Protein AF-A0A0M3AA84-F1 (afdb_monomer_lite)

Foldseek 3Di:
DDDQDDLVLLQVLQVVVCVVVVHDGDDPVVSVVLVVCSVVVNDDPSVVVSVVVVVVVVVVVVVVVVVVVPPD

Secondary structure (DSSP, 8-state):
------HHHHHHHHHHHHHHTT-PPPPHHHHHHHHHHHHTT---HHHHHHHHHHHHHHHHHHHHHHHTTS--

Sequence (72 aa):
MNIVLTNSDIRFYLMWLANIKRRPHYEIIVVRQVIKAFRHNAEHQLKTEIMHLADMSRRACEKNLLSSVGEG

pLDDT: mean 87.31, std 14.45, range [42.53, 97.38]

Radius of gyration: 14.55 Å; chains: 1; bounding box: 35×29×39 Å

Structure (mmCIF, N/CA/C/O backbone):
data_AF-A0A0M3AA84-F1
#
_entry.id   AF-A0A0M3AA84-F1
#
loop_
_atom_site.group_PDB
_atom_site.id
_atom_site.type_symbol
_atom_site.label_atom_id
_atom_site.label_alt_id
_atom_site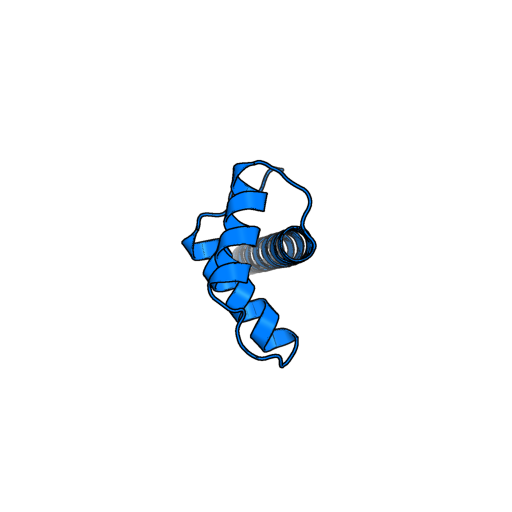.label_comp_id
_atom_site.la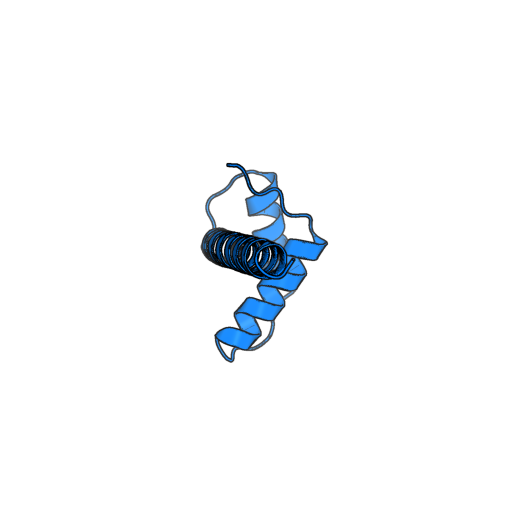bel_asym_id
_atom_site.label_entity_id
_atom_site.label_seq_id
_atom_site.pdbx_PDB_ins_code
_atom_site.Cartn_x
_atom_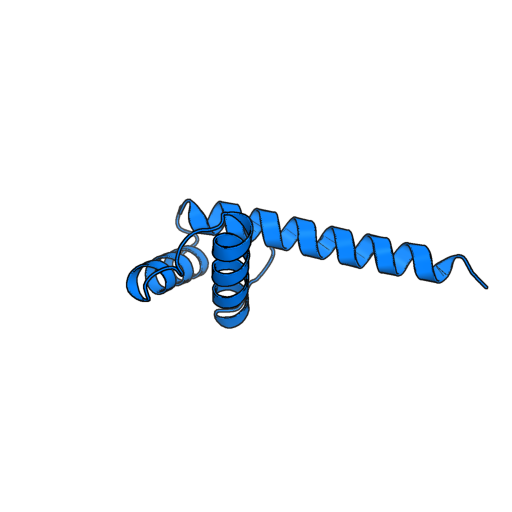site.Cartn_y
_atom_site.Cartn_z
_atom_site.occupancy
_atom_site.B_iso_or_equiv
_atom_site.auth_seq_id
_atom_site.auth_comp_id
_atom_site.auth_asym_id
_atom_site.auth_atom_id
_atom_site.pdbx_PDB_model_num
ATOM 1 N N . MET A 1 1 ? 11.648 10.101 -6.323 1.00 47.53 1 MET A N 1
ATOM 2 C CA . MET A 1 1 ? 10.671 9.997 -7.430 1.00 47.53 1 MET A CA 1
ATOM 3 C C . MET A 1 1 ? 9.331 9.611 -6.820 1.00 47.53 1 MET A C 1
ATOM 5 O O . MET A 1 1 ? 9.318 8.696 -6.008 1.00 47.53 1 MET A O 1
ATOM 9 N N . ASN A 1 2 ? 8.254 10.352 -7.093 1.00 63.28 2 ASN A N 1
ATOM 10 C CA . ASN A 1 2 ? 6.971 10.159 -6.408 1.00 63.28 2 ASN A CA 1
ATOM 11 C C . ASN A 1 2 ? 6.137 9.124 -7.182 1.00 63.28 2 ASN A C 1
ATOM 13 O O . ASN A 1 2 ? 5.673 9.420 -8.280 1.00 63.28 2 ASN A O 1
ATOM 17 N N . ILE A 1 3 ? 6.001 7.901 -6.658 1.00 74.31 3 ILE A N 1
ATOM 18 C CA . ILE A 1 3 ? 5.138 6.874 -7.261 1.00 74.31 3 ILE A CA 1
ATOM 19 C C . ILE A 1 3 ? 3.689 7.290 -7.000 1.00 74.31 3 ILE A C 1
ATOM 21 O O . ILE A 1 3 ? 3.262 7.368 -5.8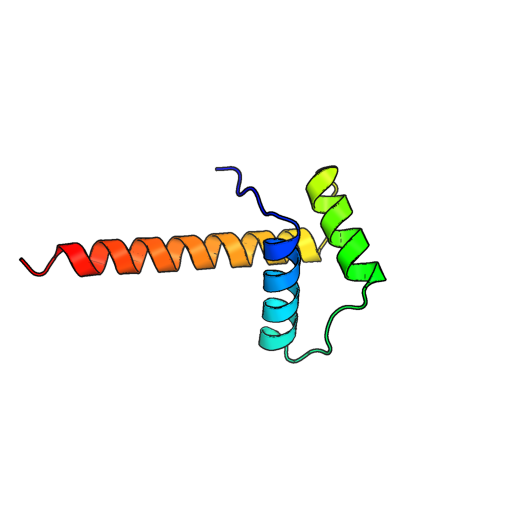49 1.00 74.31 3 ILE A O 1
ATOM 25 N N . VAL A 1 4 ? 2.940 7.576 -8.064 1.00 84.75 4 VAL A N 1
ATOM 26 C CA . VAL A 1 4 ? 1.515 7.907 -7.974 1.00 84.75 4 VAL A CA 1
ATOM 27 C C . VAL A 1 4 ? 0.717 6.639 -8.240 1.00 84.75 4 VAL A C 1
ATOM 29 O O . VAL A 1 4 ? 0.758 6.106 -9.343 1.00 84.75 4 VAL A O 1
ATOM 32 N N . LEU A 1 5 ? 0.009 6.153 -7.221 1.00 90.69 5 LEU A N 1
ATOM 33 C CA . LEU A 1 5 ? -0.826 4.956 -7.315 1.00 90.69 5 LEU A CA 1
ATOM 34 C C . LEU A 1 5 ? -2.302 5.338 -7.407 1.00 90.69 5 LEU A C 1
ATOM 36 O O . LEU A 1 5 ? -2.805 6.131 -6.607 1.00 90.69 5 LEU A O 1
ATOM 40 N N . THR A 1 6 ? -3.012 4.744 -8.362 1.00 95.25 6 THR A N 1
ATOM 41 C CA . THR A 1 6 ? -4.469 4.844 -8.447 1.00 95.25 6 THR A CA 1
ATOM 42 C C . THR A 1 6 ? -5.132 3.987 -7.366 1.00 95.25 6 THR A C 1
ATOM 44 O O . THR A 1 6 ? -4.528 3.094 -6.770 1.00 95.25 6 THR A O 1
ATOM 47 N N . ASN A 1 7 ? -6.429 4.202 -7.127 1.00 95.44 7 ASN A N 1
ATOM 48 C CA . ASN A 1 7 ? -7.201 3.348 -6.218 1.00 95.44 7 ASN A CA 1
ATOM 49 C C . ASN A 1 7 ? -7.161 1.863 -6.628 1.00 95.44 7 ASN A C 1
ATOM 51 O O . ASN A 1 7 ? -7.215 0.993 -5.757 1.00 95.44 7 ASN A O 1
ATOM 55 N N . SER A 1 8 ? -7.103 1.577 -7.931 1.00 95.88 8 SER A N 1
ATOM 56 C CA . SER A 1 8 ? -7.021 0.213 -8.456 1.00 95.88 8 SER A CA 1
ATOM 57 C C . SER A 1 8 ? -5.662 -0.410 -8.151 1.00 95.88 8 SER A C 1
ATOM 59 O O . SER A 1 8 ? -5.623 -1.534 -7.653 1.00 95.88 8 SER A O 1
ATOM 61 N N . ASP A 1 9 ? -4.575 0.345 -8.328 1.00 94.94 9 ASP A N 1
ATOM 62 C CA . ASP A 1 9 ? -3.222 -0.112 -7.990 1.00 94.94 9 ASP A CA 1
ATOM 63 C C . ASP A 1 9 ? -3.111 -0.422 -6.498 1.00 94.94 9 ASP A C 1
ATOM 65 O O . ASP A 1 9 ? -2.637 -1.484 -6.109 1.00 94.94 9 ASP A O 1
ATOM 69 N N . ILE A 1 10 ? -3.631 0.464 -5.642 1.00 95.88 10 ILE A N 1
ATOM 70 C CA . ILE A 1 10 ? -3.632 0.266 -4.186 1.00 95.88 10 ILE A CA 1
ATOM 71 C C . ILE A 1 10 ? -4.360 -1.036 -3.817 1.00 95.88 10 ILE A C 1
ATOM 73 O O . ILE A 1 10 ? -3.866 -1.807 -2.995 1.00 95.88 10 ILE A O 1
ATOM 77 N N . ARG A 1 11 ? -5.519 -1.316 -4.431 1.00 96.38 11 ARG A N 1
ATOM 78 C CA . ARG A 1 11 ? -6.258 -2.573 -4.208 1.00 96.38 11 ARG A CA 1
ATOM 79 C C . ARG A 1 11 ? -5.463 -3.785 -4.675 1.00 96.38 11 ARG A C 1
ATOM 81 O O . ARG A 1 11 ? -5.405 -4.778 -3.954 1.00 96.38 11 ARG A O 1
ATOM 88 N N . PHE A 1 12 ? -4.845 -3.696 -5.848 1.00 96.00 12 PHE A N 1
ATOM 89 C CA . PHE A 1 12 ? -4.002 -4.755 -6.385 1.00 96.00 12 PHE A CA 1
ATOM 90 C C . PHE A 1 12 ? -2.828 -5.065 -5.452 1.00 96.00 12 PHE A C 1
ATOM 92 O O . PHE A 1 12 ? -2.659 -6.214 -5.047 1.00 96.00 12 PHE A O 1
ATOM 99 N N . TYR A 1 13 ? -2.078 -4.048 -5.022 1.00 96.50 13 TYR A N 1
ATOM 100 C CA . TYR A 1 13 ? -0.958 -4.232 -4.102 1.00 96.50 13 TYR A CA 1
ATOM 101 C C . TYR A 1 13 ? -1.395 -4.753 -2.733 1.00 96.50 13 TYR A C 1
ATOM 103 O O . TYR A 1 13 ? -0.679 -5.557 -2.148 1.00 96.50 13 TYR A O 1
ATOM 111 N N . LEU A 1 14 ? -2.573 -4.372 -2.227 1.00 96.75 14 LEU A N 1
ATOM 112 C CA . LEU A 1 14 ? -3.120 -4.950 -0.994 1.00 96.75 14 LEU A CA 1
ATOM 113 C C . LEU A 1 14 ? -3.437 -6.442 -1.145 1.00 96.75 14 LEU A C 1
ATOM 115 O O . LEU A 1 14 ? -3.128 -7.223 -0.247 1.00 96.75 14 LEU A O 1
ATOM 119 N N . MET A 1 15 ? -4.017 -6.857 -2.274 1.00 96.06 15 MET A N 1
ATOM 120 C CA . MET A 1 15 ? -4.235 -8.280 -2.554 1.00 96.06 15 MET A CA 1
ATOM 121 C C . MET A 1 15 ? -2.907 -9.027 -2.682 1.00 96.06 15 MET A C 1
ATOM 123 O O . MET A 1 15 ? -2.738 -10.088 -2.083 1.00 96.06 15 MET A O 1
ATOM 127 N N . TRP A 1 16 ? -1.947 -8.456 -3.411 1.00 95.50 16 TRP A N 1
ATOM 128 C CA . TRP A 1 16 ? -0.625 -9.051 -3.574 1.00 95.50 16 TRP A CA 1
ATOM 129 C C . TRP A 1 16 ? 0.100 -9.192 -2.231 1.00 95.50 16 TRP A C 1
ATOM 131 O O . TRP A 1 16 ? 0.623 -10.260 -1.917 1.00 95.50 16 TRP A O 1
ATOM 141 N N . LEU A 1 17 ? 0.055 -8.160 -1.392 1.00 96.12 17 LEU A N 1
ATOM 142 C CA . LEU A 1 17 ? 0.644 -8.166 -0.060 1.00 96.12 17 LEU A CA 1
ATOM 143 C C . LEU A 1 17 ? 0.024 -9.240 0.846 1.00 96.12 17 LEU A C 1
ATOM 145 O O . LEU A 1 17 ? 0.758 -9.960 1.526 1.00 96.12 17 LEU A O 1
ATOM 149 N N . ALA A 1 18 ? -1.307 -9.379 0.833 1.00 96.00 18 ALA A N 1
ATOM 150 C CA . ALA A 1 18 ? -2.003 -10.431 1.575 1.00 96.00 18 ALA A CA 1
ATOM 151 C C . ALA A 1 18 ? -1.554 -11.828 1.116 1.00 96.00 18 ALA A C 1
ATOM 153 O O . ALA A 1 18 ? -1.243 -12.681 1.951 1.00 96.00 18 ALA A O 1
ATOM 154 N N . ASN A 1 19 ? -1.417 -12.024 -0.199 1.00 95.75 19 ASN A N 1
ATOM 155 C CA . ASN A 1 19 ? -0.950 -13.278 -0.787 1.00 95.75 19 ASN A CA 1
ATOM 156 C C . ASN A 1 19 ? 0.504 -13.599 -0.399 1.00 95.75 19 ASN A C 1
ATOM 158 O O . ASN A 1 19 ? 0.772 -14.710 0.057 1.00 95.75 19 ASN A O 1
ATOM 162 N N . ILE A 1 20 ? 1.435 -12.636 -0.505 1.00 94.88 20 ILE A N 1
ATOM 163 C CA . ILE A 1 20 ? 2.845 -12.815 -0.093 1.00 94.88 20 ILE A CA 1
ATOM 164 C C . ILE A 1 20 ? 2.920 -13.207 1.386 1.00 94.88 20 ILE A C 1
ATOM 166 O O . ILE A 1 20 ? 3.653 -14.122 1.760 1.00 94.88 20 ILE A O 1
ATOM 170 N N . LYS A 1 21 ? 2.141 -12.529 2.236 1.00 94.56 21 LYS A N 1
ATOM 171 C CA . LYS A 1 21 ? 2.134 -12.757 3.685 1.00 94.56 21 LYS A CA 1
ATOM 172 C C . LYS A 1 21 ? 1.300 -13.967 4.116 1.00 94.56 21 LYS A C 1
ATOM 174 O O . LYS A 1 21 ? 1.245 -14.237 5.314 1.00 94.56 21 LYS A O 1
ATOM 179 N N . ARG A 1 22 ? 0.657 -14.676 3.177 1.00 95.38 22 ARG A N 1
ATOM 180 C CA . ARG A 1 22 ? -0.281 -15.784 3.434 1.00 95.38 22 ARG A CA 1
ATOM 181 C C . ARG A 1 22 ? -1.346 -15.418 4.477 1.00 95.38 22 ARG A C 1
ATOM 183 O O . ARG A 1 22 ? -1.606 -16.175 5.409 1.00 95.38 22 ARG A O 1
ATOM 190 N N . ARG A 1 23 ? -1.932 -14.224 4.343 1.00 93.31 23 ARG A N 1
ATOM 191 C CA . ARG A 1 23 ? -2.994 -13.706 5.221 1.00 93.31 23 ARG A CA 1
ATOM 192 C C . ARG A 1 23 ? -4.322 -13.589 4.468 1.00 93.31 23 ARG A C 1
ATOM 194 O O . ARG A 1 23 ? -4.304 -13.460 3.245 1.00 93.31 23 ARG A O 1
ATOM 201 N N . PRO A 1 24 ? -5.464 -13.578 5.181 1.00 95.44 24 PRO A N 1
ATOM 202 C CA . PRO A 1 24 ? -6.747 -13.226 4.582 1.00 95.44 24 PRO A CA 1
ATOM 203 C C . PRO A 1 24 ? -6.710 -11.846 3.916 1.00 95.44 24 PRO A C 1
ATOM 205 O O . PRO A 1 24 ? -5.920 -10.976 4.297 1.00 95.44 24 PRO A O 1
ATOM 208 N N . HIS A 1 25 ? -7.593 -11.637 2.941 1.00 94.19 25 HIS A N 1
ATOM 209 C CA . HIS A 1 25 ? -7.743 -10.337 2.298 1.00 94.19 25 HIS A CA 1
ATOM 210 C C . HIS A 1 25 ? -8.141 -9.256 3.305 1.00 94.19 25 HIS A C 1
ATOM 212 O O . HIS A 1 25 ? -8.927 -9.489 4.223 1.00 94.19 25 HIS A O 1
ATOM 218 N N . TYR A 1 26 ? -7.608 -8.053 3.099 1.00 95.25 26 TYR A N 1
ATOM 219 C CA . TYR A 1 26 ? -7.944 -6.899 3.921 1.00 95.25 26 TYR A CA 1
ATOM 220 C C . TYR A 1 26 ? -9.418 -6.524 3.760 1.00 95.25 26 TYR A C 1
ATOM 222 O O . TYR A 1 26 ? -9.928 -6.413 2.644 1.00 95.25 26 TYR A O 1
ATOM 230 N N . GLU A 1 27 ? -10.084 -6.267 4.882 1.00 96.25 27 GLU A N 1
ATOM 231 C CA . GLU A 1 27 ? -11.460 -5.782 4.892 1.00 96.25 27 GLU A CA 1
ATOM 232 C C . GLU A 1 27 ? -11.601 -4.442 4.164 1.00 96.25 27 GLU A C 1
ATOM 234 O O . GLU A 1 27 ? -10.691 -3.607 4.142 1.00 96.25 27 GLU A O 1
ATOM 239 N N . ILE A 1 28 ? -12.797 -4.178 3.633 1.00 94.81 28 ILE A N 1
ATOM 240 C CA . ILE A 1 28 ? -13.074 -2.955 2.869 1.00 94.81 28 ILE A CA 1
ATOM 241 C C . ILE A 1 28 ? -12.808 -1.671 3.669 1.00 94.81 28 ILE A C 1
ATOM 243 O O . ILE A 1 28 ? -12.428 -0.650 3.091 1.00 94.81 28 ILE A O 1
ATOM 247 N N . ILE A 1 29 ? -12.974 -1.716 4.995 1.00 97.12 29 ILE A N 1
ATOM 248 C CA . ILE A 1 29 ? -12.686 -0.594 5.895 1.00 97.12 29 ILE A CA 1
ATOM 249 C C . ILE A 1 29 ? -11.186 -0.277 5.879 1.00 97.12 29 ILE A C 1
ATOM 251 O O . ILE A 1 29 ? -10.811 0.880 5.684 1.00 97.12 29 ILE A O 1
ATOM 255 N N . VAL A 1 30 ? -10.337 -1.302 5.982 1.00 96.31 30 VAL A N 1
ATOM 256 C CA . VAL A 1 30 ? -8.874 -1.167 5.924 1.00 96.31 30 VAL A CA 1
ATOM 257 C C . VAL A 1 30 ? -8.442 -0.645 4.554 1.00 96.31 30 VAL A C 1
ATOM 259 O O . VAL A 1 30 ? -7.684 0.318 4.471 1.00 96.31 30 VAL A O 1
ATOM 262 N N . VAL A 1 31 ? -8.994 -1.186 3.462 1.00 96.25 31 VAL A N 1
ATOM 263 C CA . VAL A 1 31 ? -8.702 -0.697 2.100 1.00 96.25 31 VAL A CA 1
ATOM 264 C C . VAL A 1 31 ? -9.017 0.801 1.968 1.00 96.25 31 VAL A C 1
ATOM 266 O O . VAL A 1 31 ? -8.230 1.563 1.403 1.00 96.25 31 VAL A O 1
ATOM 269 N N . ARG A 1 32 ? -10.149 1.258 2.519 1.00 96.88 32 ARG A N 1
ATOM 270 C CA . ARG A 1 32 ? -10.533 2.680 2.514 1.00 96.88 32 ARG A CA 1
ATOM 271 C C . ARG A 1 32 ? -9.580 3.549 3.338 1.00 96.88 32 ARG A C 1
ATOM 273 O O . ARG A 1 32 ? -9.289 4.665 2.907 1.00 96.88 32 ARG A O 1
ATOM 280 N N . GLN A 1 33 ? -9.097 3.070 4.486 1.00 97.38 33 GLN A N 1
ATOM 281 C CA . GLN A 1 33 ? -8.107 3.784 5.305 1.00 97.38 33 GLN A CA 1
ATOM 282 C C . GLN A 1 33 ? -6.791 3.971 4.547 1.00 97.38 33 GLN A C 1
ATOM 284 O O . GLN A 1 33 ? -6.269 5.084 4.493 1.00 97.38 33 GLN A O 1
ATOM 289 N N . VAL A 1 34 ? -6.317 2.926 3.867 1.00 96.94 34 VAL A N 1
ATOM 290 C CA . VAL A 1 34 ? -5.101 2.995 3.049 1.00 96.94 34 VAL A CA 1
ATOM 291 C C . VAL A 1 34 ? -5.267 3.988 1.899 1.00 96.94 34 VAL A C 1
ATOM 293 O O . VAL A 1 34 ? -4.423 4.862 1.723 1.00 96.94 34 VAL A O 1
ATOM 296 N N . ILE A 1 35 ? -6.381 3.934 1.160 1.00 96.38 35 ILE A N 1
ATOM 297 C CA . ILE A 1 35 ? -6.663 4.898 0.080 1.00 96.38 35 ILE A CA 1
ATOM 298 C C . ILE A 1 35 ? -6.685 6.339 0.612 1.00 96.38 35 ILE A C 1
ATOM 300 O O . ILE A 1 35 ? -6.126 7.238 -0.017 1.00 96.38 35 ILE A O 1
ATOM 304 N N . LYS A 1 36 ? -7.296 6.578 1.780 1.00 96.44 36 LYS A N 1
ATOM 305 C CA . LYS A 1 36 ? -7.263 7.8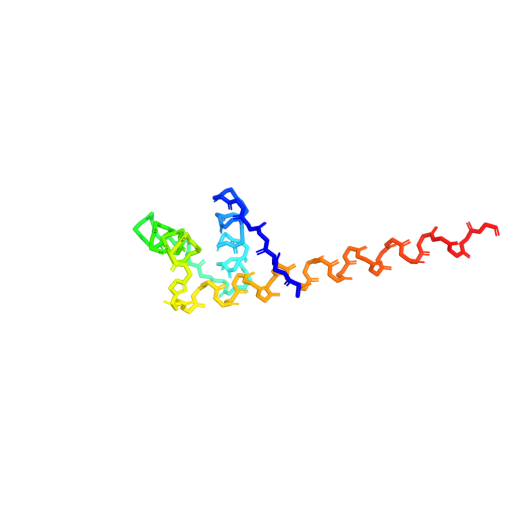98 2.428 1.00 96.44 36 LYS A CA 1
ATOM 306 C C . LYS A 1 36 ? -5.834 8.317 2.784 1.00 96.44 36 LYS A C 1
ATOM 308 O O . LYS A 1 36 ? -5.480 9.467 2.542 1.00 96.44 36 LYS A O 1
ATOM 313 N N . ALA A 1 37 ? -5.004 7.405 3.285 1.00 96.06 37 ALA A N 1
ATOM 314 C CA . ALA A 1 37 ? -3.608 7.695 3.605 1.00 96.06 37 ALA A CA 1
ATOM 315 C C . ALA A 1 37 ? -2.770 8.065 2.367 1.00 96.06 37 ALA A C 1
ATOM 317 O O . ALA A 1 37 ? -1.905 8.941 2.445 1.00 96.06 37 ALA A O 1
ATOM 318 N N . PHE A 1 38 ? -3.050 7.458 1.209 1.00 94.31 38 PHE A N 1
ATOM 319 C CA . PHE A 1 38 ? -2.465 7.883 -0.067 1.00 94.31 38 PHE A CA 1
ATOM 320 C C . PHE A 1 38 ? -2.947 9.279 -0.480 1.00 94.31 38 PHE A C 1
ATOM 322 O O . PHE A 1 38 ? -2.127 10.129 -0.811 1.00 94.31 38 PHE A O 1
ATOM 329 N N . ARG A 1 39 ? -4.257 9.549 -0.399 1.00 93.75 39 ARG A N 1
ATOM 330 C CA . ARG A 1 39 ? -4.847 10.841 -0.805 1.00 93.75 39 ARG A CA 1
ATOM 331 C C . ARG A 1 39 ? -4.399 12.023 0.048 1.00 93.75 39 ARG A C 1
ATOM 333 O O . ARG A 1 39 ? -4.160 13.097 -0.485 1.00 93.75 39 ARG A O 1
ATOM 340 N N . HIS A 1 40 ? -4.304 11.831 1.359 1.00 94.94 40 HIS A N 1
ATOM 341 C CA . HIS A 1 40 ? -3.962 12.898 2.304 1.00 94.94 40 HIS A CA 1
ATOM 342 C C . HIS A 1 40 ? -2.479 12.918 2.674 1.00 94.94 40 HIS A C 1
ATOM 344 O O . HIS A 1 40 ? -2.087 13.625 3.594 1.00 94.94 40 HIS A O 1
ATOM 350 N N . ASN A 1 41 ? -1.663 12.106 1.999 1.00 90.19 41 ASN A N 1
ATOM 351 C CA . ASN A 1 41 ? -0.274 11.858 2.359 1.00 90.19 41 ASN A CA 1
ATOM 352 C C . ASN A 1 41 ? -0.058 11.539 3.857 1.00 90.19 41 ASN A C 1
ATOM 354 O O . ASN A 1 41 ? 0.995 11.829 4.416 1.00 90.19 41 ASN A O 1
ATOM 358 N N . ALA A 1 42 ? -1.039 10.906 4.500 1.00 93.50 42 ALA A N 1
ATOM 359 C CA . ALA A 1 42 ? -0.941 10.529 5.902 1.00 93.50 42 ALA A CA 1
ATOM 360 C C . ALA A 1 42 ? -0.020 9.314 6.078 1.00 93.50 42 ALA A C 1
ATOM 362 O O . ALA A 1 42 ? 0.181 8.518 5.149 1.00 93.50 42 ALA A O 1
ATOM 363 N N . GLU A 1 43 ? 0.530 9.172 7.277 1.00 93.31 43 GLU A N 1
ATOM 364 C CA . GLU A 1 43 ? 1.288 7.990 7.664 1.00 93.31 43 GLU A CA 1
ATOM 365 C C . GLU A 1 43 ? 0.351 6.785 7.820 1.00 93.31 43 GLU A C 1
ATOM 367 O O . GLU A 1 43 ? -0.735 6.888 8.390 1.00 93.31 43 GLU A O 1
ATOM 372 N N . HIS A 1 44 ? 0.751 5.639 7.266 1.00 95.50 44 HIS A N 1
ATOM 373 C CA . HIS A 1 44 ? 0.015 4.386 7.408 1.00 95.50 44 HIS A CA 1
ATOM 374 C C . HIS A 1 44 ? 0.935 3.205 7.086 1.00 95.50 44 HIS A C 1
ATOM 376 O O . HIS A 1 44 ? 1.545 3.171 6.020 1.00 95.50 44 HIS A O 1
ATOM 382 N N . GLN A 1 45 ? 0.972 2.182 7.942 1.00 95.25 45 GLN A N 1
ATOM 383 C CA . GLN A 1 45 ? 1.877 1.038 7.769 1.00 95.25 45 GLN A CA 1
ATOM 384 C C . GLN A 1 45 ? 1.712 0.348 6.402 1.00 95.25 45 GLN A C 1
ATOM 386 O O . GLN A 1 45 ? 2.672 0.202 5.651 1.00 95.25 45 GLN A O 1
ATOM 391 N N . LEU A 1 46 ? 0.477 -0.011 6.030 1.00 95.62 46 LEU A N 1
ATOM 392 C CA . LEU A 1 46 ? 0.205 -0.630 4.724 1.00 95.62 46 LEU A CA 1
ATOM 393 C C . LEU A 1 46 ? 0.549 0.275 3.529 1.00 95.62 46 LEU A C 1
ATOM 395 O O . LEU A 1 46 ? 0.935 -0.243 2.488 1.00 95.62 46 LEU A O 1
ATOM 399 N N . LYS A 1 47 ? 0.463 1.609 3.656 1.00 95.00 47 LYS A N 1
ATOM 400 C CA . LYS A 1 47 ? 0.899 2.534 2.595 1.00 95.00 47 LYS A CA 1
ATOM 401 C C . LYS A 1 47 ? 2.400 2.384 2.356 1.00 95.00 47 LYS A C 1
ATOM 403 O O . LYS A 1 47 ? 2.812 2.270 1.207 1.00 95.00 47 LYS A O 1
ATOM 408 N N . THR A 1 48 ? 3.196 2.339 3.423 1.00 95.19 48 THR A N 1
ATOM 409 C CA . THR A 1 48 ? 4.651 2.142 3.340 1.00 95.19 48 THR A CA 1
ATOM 410 C C . THR A 1 48 ? 4.999 0.815 2.670 1.00 95.19 48 THR A C 1
ATOM 412 O O . THR A 1 48 ? 5.836 0.779 1.771 1.00 95.19 48 THR A O 1
ATOM 415 N N . GLU A 1 49 ? 4.316 -0.268 3.042 1.00 95.19 49 GLU A N 1
ATOM 416 C CA . GLU A 1 49 ? 4.546 -1.582 2.433 1.00 95.19 49 GLU A CA 1
ATOM 417 C C . GLU A 1 49 ? 4.162 -1.618 0.946 1.00 95.19 49 GLU A C 1
ATOM 419 O O . GLU A 1 49 ? 4.909 -2.150 0.126 1.00 95.19 49 GLU A O 1
ATOM 424 N N . ILE A 1 50 ? 3.035 -1.002 0.577 1.00 95.00 50 ILE A N 1
ATOM 425 C CA . ILE A 1 50 ? 2.606 -0.881 -0.823 1.00 95.00 50 ILE A CA 1
ATOM 426 C C . ILE A 1 50 ? 3.607 -0.057 -1.636 1.00 95.00 50 ILE A C 1
ATOM 428 O O . ILE A 1 50 ? 3.948 -0.448 -2.747 1.00 95.00 50 ILE A O 1
ATOM 432 N N . MET A 1 51 ? 4.108 1.055 -1.094 1.00 93.94 51 MET A N 1
ATOM 433 C CA . MET A 1 51 ? 5.121 1.877 -1.765 1.00 93.94 51 MET A CA 1
ATOM 434 C C . MET A 1 51 ? 6.411 1.091 -2.014 1.00 93.94 51 MET A C 1
ATOM 436 O O . MET A 1 51 ? 7.005 1.208 -3.085 1.00 93.94 51 MET A O 1
ATOM 440 N N . HIS A 1 52 ? 6.820 0.252 -1.059 1.00 92.75 52 HIS A N 1
ATOM 441 C CA . HIS A 1 52 ? 7.980 -0.619 -1.222 1.00 92.75 52 HIS A CA 1
ATOM 442 C C . HIS A 1 52 ? 7.758 -1.677 -2.312 1.00 92.75 52 HIS A C 1
ATOM 444 O O . HIS A 1 52 ? 8.600 -1.836 -3.196 1.00 92.75 52 HIS A O 1
ATOM 450 N N . LEU A 1 53 ? 6.598 -2.346 -2.306 1.00 92.69 53 LEU A N 1
ATOM 451 C CA . LEU A 1 53 ? 6.225 -3.311 -3.345 1.00 92.69 53 LEU A CA 1
ATOM 452 C C . LEU A 1 53 ? 6.147 -2.669 -4.736 1.00 92.69 53 LEU A C 1
ATOM 454 O O . LEU A 1 53 ? 6.615 -3.255 -5.713 1.00 92.69 53 LEU A O 1
ATOM 458 N N . ALA A 1 54 ? 5.592 -1.462 -4.831 1.00 92.31 54 ALA A N 1
ATOM 459 C CA . ALA A 1 54 ? 5.504 -0.727 -6.085 1.00 92.31 54 ALA A CA 1
ATOM 460 C C . ALA A 1 54 ? 6.890 -0.355 -6.628 1.00 92.31 54 ALA A C 1
ATOM 462 O O . ALA A 1 54 ? 7.158 -0.548 -7.816 1.00 92.31 54 ALA A O 1
ATOM 463 N N . ASP A 1 55 ? 7.799 0.105 -5.766 1.00 92.38 55 ASP A N 1
ATOM 464 C CA . ASP A 1 55 ? 9.167 0.420 -6.179 1.00 92.38 55 ASP A CA 1
ATOM 465 C C . ASP A 1 55 ? 9.937 -0.834 -6.621 1.00 92.38 55 ASP A C 1
ATOM 467 O O . ASP A 1 55 ? 10.598 -0.815 -7.660 1.00 92.38 55 ASP A O 1
ATOM 471 N N . MET A 1 56 ? 9.794 -1.954 -5.903 1.00 90.00 56 MET A N 1
ATOM 472 C CA . MET A 1 56 ? 10.367 -3.239 -6.317 1.00 90.00 56 MET A CA 1
ATOM 473 C C . MET A 1 56 ? 9.839 -3.693 -7.683 1.00 90.00 56 MET A C 1
A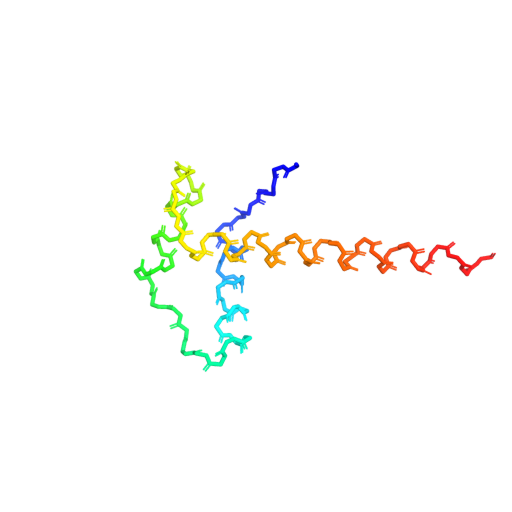TOM 475 O O . MET A 1 56 ? 10.622 -4.079 -8.551 1.00 90.00 56 MET A O 1
ATOM 479 N N . SER A 1 57 ? 8.521 -3.616 -7.891 1.00 88.12 57 SER A N 1
ATOM 480 C CA . SER A 1 57 ? 7.873 -3.985 -9.154 1.00 88.12 57 SER A CA 1
ATOM 481 C C . SER A 1 57 ? 8.383 -3.140 -10.323 1.00 88.12 57 SER A C 1
ATOM 483 O O . SER A 1 57 ? 8.635 -3.672 -11.404 1.00 88.12 57 SER A O 1
ATOM 485 N N . ARG A 1 58 ? 8.574 -1.833 -10.109 1.00 86.69 58 ARG A N 1
ATOM 486 C CA . ARG A 1 58 ? 9.128 -0.921 -11.117 1.00 86.69 58 ARG A CA 1
ATOM 487 C C . ARG A 1 58 ? 10.560 -1.305 -11.489 1.00 86.69 58 ARG A C 1
ATOM 489 O O . ARG A 1 58 ? 10.854 -1.459 -12.670 1.00 86.69 58 ARG A O 1
ATOM 496 N N . ARG A 1 59 ? 11.430 -1.522 -10.497 1.00 86.19 59 ARG A N 1
ATOM 497 C CA . ARG A 1 59 ? 12.835 -1.906 -10.732 1.00 86.19 59 ARG A CA 1
ATOM 498 C C . ARG A 1 59 ? 12.959 -3.247 -11.456 1.00 86.19 59 ARG A C 1
ATOM 500 O O . ARG A 1 59 ? 13.840 -3.409 -12.295 1.00 86.19 59 ARG A O 1
ATOM 507 N N . ALA A 1 60 ? 12.084 -4.206 -11.149 1.00 84.81 60 ALA A N 1
ATOM 508 C CA . ALA A 1 60 ? 12.049 -5.487 -11.850 1.00 84.81 60 ALA A CA 1
ATOM 509 C C . ALA A 1 60 ? 11.681 -5.312 -13.336 1.00 84.81 60 ALA A C 1
ATOM 511 O O . ALA A 1 60 ? 12.322 -5.910 -14.197 1.00 84.81 60 ALA A O 1
ATOM 512 N N . CYS A 1 61 ? 10.705 -4.448 -13.638 1.00 76.38 61 CYS A N 1
ATOM 513 C CA . CYS A 1 61 ? 10.339 -4.101 -15.012 1.00 76.38 61 CYS A CA 1
ATOM 514 C C . CYS A 1 61 ? 11.503 -3.428 -15.765 1.00 76.38 61 CYS A C 1
ATOM 516 O O . CYS A 1 61 ? 11.858 -3.857 -16.860 1.00 76.38 61 CYS A O 1
ATOM 518 N N . GLU A 1 62 ? 12.155 -2.437 -15.147 1.00 76.50 62 GLU A N 1
ATOM 519 C CA . GLU A 1 62 ? 13.312 -1.733 -15.726 1.00 76.50 62 GLU A CA 1
ATOM 520 C C . GLU A 1 62 ? 14.475 -2.685 -16.036 1.00 76.50 62 GLU A C 1
ATOM 522 O O . GLU A 1 62 ? 15.080 -2.605 -17.105 1.00 76.50 62 GLU A O 1
ATOM 527 N N . LYS A 1 63 ? 14.760 -3.632 -15.135 1.00 73.69 63 LYS A N 1
ATOM 528 C CA . LYS A 1 63 ? 15.804 -4.640 -15.348 1.00 73.69 63 LYS A CA 1
ATOM 529 C C . LYS A 1 63 ? 15.491 -5.550 -16.540 1.00 73.69 63 LYS A C 1
ATOM 531 O O . LYS A 1 63 ? 16.397 -5.838 -17.317 1.00 73.69 63 LYS A O 1
ATOM 536 N N . ASN A 1 64 ? 14.234 -5.969 -16.699 1.00 66.44 64 ASN A N 1
ATOM 537 C CA . ASN A 1 64 ? 13.820 -6.829 -17.811 1.00 66.44 64 ASN A CA 1
ATOM 538 C C . ASN A 1 64 ? 13.899 -6.101 -19.164 1.00 66.44 64 ASN A C 1
ATOM 540 O O . ASN A 1 64 ? 14.324 -6.698 -20.150 1.00 66.44 64 ASN A O 1
ATOM 544 N N . LEU A 1 65 ? 13.559 -4.807 -19.196 1.00 61.72 65 LEU A N 1
ATOM 545 C CA . LEU A 1 65 ? 13.701 -3.954 -20.383 1.00 61.72 65 LEU A CA 1
ATOM 546 C C . LEU A 1 65 ? 15.168 -3.795 -20.804 1.00 61.72 65 LEU A C 1
ATOM 548 O O . LEU A 1 65 ? 15.478 -3.871 -21.989 1.00 61.72 65 LEU A O 1
ATOM 552 N N . LEU A 1 66 ? 16.083 -3.621 -19.847 1.00 60.88 66 LEU A N 1
ATOM 553 C CA . LEU A 1 66 ? 17.518 -3.499 -20.128 1.00 60.88 66 LEU A CA 1
ATOM 554 C C . LEU A 1 66 ? 18.146 -4.818 -20.606 1.00 60.88 66 LEU A C 1
ATOM 556 O O . LEU A 1 66 ? 19.040 -4.783 -21.446 1.00 60.88 66 LEU A O 1
ATOM 560 N N . SER A 1 67 ? 17.673 -5.977 -20.130 1.00 59.75 67 SER A N 1
ATOM 561 C CA . SER A 1 67 ? 18.160 -7.277 -20.619 1.00 59.75 67 SER A CA 1
ATOM 562 C C . SER A 1 67 ? 17.713 -7.605 -22.047 1.00 59.75 67 SER A C 1
ATOM 564 O O . SER A 1 67 ? 18.431 -8.308 -22.744 1.00 59.75 67 SER A O 1
ATOM 566 N N . SER A 1 68 ? 16.574 -7.079 -22.510 1.00 55.03 68 SER A N 1
ATOM 567 C CA . SER A 1 68 ? 16.070 -7.315 -23.875 1.00 55.03 68 SER A CA 1
ATOM 568 C C . SER A 1 68 ? 16.720 -6.450 -24.966 1.00 55.03 68 SER A C 1
ATOM 570 O O . SER A 1 68 ? 16.448 -6.663 -26.140 1.00 55.03 68 SER A O 1
ATOM 572 N N . VAL A 1 69 ? 17.559 -5.470 -24.610 1.00 56.16 69 VAL A N 1
ATOM 573 C CA . VAL A 1 69 ? 18.218 -4.553 -25.571 1.00 56.16 69 VAL A CA 1
ATOM 574 C C . VAL A 1 69 ? 19.640 -5.024 -25.937 1.00 56.16 69 VAL A C 1
ATOM 576 O O . VAL A 1 69 ? 20.281 -4.444 -26.805 1.00 56.16 69 VAL A O 1
ATOM 579 N N . GLY A 1 70 ? 20.140 -6.089 -25.298 1.00 53.69 70 GLY A N 1
ATOM 580 C CA . GLY A 1 70 ? 21.495 -6.620 -25.502 1.00 53.69 70 GLY A CA 1
ATOM 581 C C . GLY A 1 70 ? 21.629 -7.767 -26.512 1.00 53.69 70 GLY A C 1
ATOM 582 O O . GLY A 1 70 ? 22.738 -8.256 -26.696 1.00 53.69 70 GLY A O 1
ATOM 583 N N . GLU A 1 71 ? 20.540 -8.205 -27.147 1.00 49.97 71 GLU A N 1
ATOM 584 C CA . GLU A 1 71 ? 20.552 -9.239 -28.192 1.00 49.97 71 GLU A CA 1
ATOM 585 C C . GLU A 1 71 ? 20.134 -8.611 -29.531 1.00 49.97 71 GLU A C 1
ATOM 587 O O . GLU A 1 71 ? 18.963 -8.635 -29.908 1.00 49.97 71 GLU A O 1
ATOM 592 N N . GLY A 1 72 ? 21.088 -7.985 -30.223 1.00 42.53 72 GLY A N 1
ATOM 593 C CA . GLY A 1 72 ? 20.912 -7.390 -31.550 1.00 42.53 72 GLY A CA 1
ATOM 594 C C . GLY A 1 72 ? 22.210 -7.404 -32.333 1.00 42.53 72 GLY A C 1
ATOM 595 O O . GLY A 1 72 ? 23.225 -6.952 -31.758 1.00 42.53 72 GLY A O 1
#